Protein AF-A7S1W1-F1 (afdb_monomer_lite)

pLDDT: mean 93.31, std 6.04, range [50.38, 98.31]

Sequence (166 aa):
WFVSSWQPCSSKCGKGVQTRKVICKKQQRDGTATEVLGSLCTEDKPSSVRNCINKACHLKWYTGQWSKCFAMCGVGRRRRLVRCPRIGKCSQLTKPPSTQACFKQPCDEWATGNWGECSAKCGSGYQRRLVKCRNALTRQLSDKCPQRTRPVDVRQCKTKECDKGK

InterPro domains:
  IPR000884 Thrombospondin type-1 (TSP1) repeat [PS50092] (1-58)
  IPR000884 Thrombospondin type-1 (TSP1) repeat [PS50092] (61-104)
  IPR000884 Thrombospondin type-1 (TSP1) repeat [PS50092] (106-163)
  IPR000884 Thrombospondin type-1 (TSP1) repeat [SM00209] (1-58)
  IPR000884 Thrombospondin type-1 (TSP1) repeat [SM00209] (61-108)
  IPR000884 Thrombospondin type-1 (TSP1) repeat [SM00209] (109-163)
  IPR036383 Thrombospondin type-1 repeat superfamily [G3DSA:2.20.100.10] (1-57)
  IPR036383 Thrombospondin type-1 repeat superfamily [G3DSA:2.20.100.10] (59-107)
  IPR036383 Thrombospondin type-1 repeat superfamily [G3DSA:2.20.100.10] (108-162)
  IPR036383 Thrombospondin type-1 repeat superfamily [SSF82895] (1-57)
  IPR036383 Thrombospondin type-1 repeat superfamily [SSF82895] (61-107)
  IPR036383 Thrombospondin type-1 repeat superfamily [SSF82895] (107-162)
  IPR050439 ADAMTS and ADAMTS-like [PTHR13723] (1-163)

Organism: Nematostella vectensis (NCBI:txid45351)

Secondary structure (DSSP, 8-state):
-EEPPPPPPSSSSEEEEEE--EEEEEEPTTS-EEEE-GGG--SPPPPSEEEEEESPPPBPPEEEEEPPPS-SSSEEEEEEEEE-SSTTTB-GGGPPPSEEEEE-S-SEEEEEEEE---S-SSSEEEEEEEEEEEETTT--B-S-S-GGGPPPSEEEEE-SPPP---

Radius of gyration: 40.74 Å; chains: 1; bounding box: 96×37×104 Å

Foldseek 3Di:
DDKDDWDDFPDQAAKGKIFIDFFDWDQDPVRDTHTDDPVVDPDDGDDRMDMDHHHHAQADKDKADWDPFPDPAAKGKIFIDIDGPDPPRHDPVRGDDRMDIDHHHHQKDKDKDDWDDFPDQAAKGKTFIDIFIAGPVPRHGDDPDDPVPGDDGMDMDHHHHDDPDD

Structure (mmCIF, N/CA/C/O backbone):
data_AF-A7S1W1-F1
#
_entry.id   AF-A7S1W1-F1
#
loop_
_atom_site.group_PDB
_atom_site.id
_atom_site.type_symbol
_atom_site.label_atom_id
_atom_site.label_alt_id
_atom_site.label_comp_id
_atom_site.label_asym_id
_atom_site.label_entity_id
_atom_site.label_seq_id
_atom_site.pdbx_PDB_ins_code
_atom_site.Cartn_x
_atom_site.Cartn_y
_atom_site.Cartn_z
_atom_site.occupancy
_atom_site.B_iso_or_equiv
_atom_site.auth_seq_id
_atom_site.auth_comp_id
_atom_site.auth_asym_id
_atom_site.auth_atom_id
_atom_site.pdbx_PDB_model_num
ATOM 1 N N . TRP A 1 1 ? 29.412 2.834 -52.343 1.00 92.00 1 TRP A N 1
ATOM 2 C CA . TRP A 1 1 ? 28.587 3.139 -51.151 1.00 92.00 1 TRP A CA 1
ATOM 3 C C . TRP A 1 1 ? 29.456 3.578 -49.984 1.00 92.00 1 TRP A C 1
ATOM 5 O O . TRP A 1 1 ? 30.456 2.932 -49.713 1.00 92.00 1 TRP A O 1
ATOM 15 N N . PHE A 1 2 ? 29.074 4.635 -49.268 1.00 93.00 2 PHE A N 1
ATOM 16 C CA . PHE A 1 2 ? 29.645 4.978 -47.965 1.00 93.00 2 PHE A CA 1
ATOM 17 C C . PHE A 1 2 ? 28.825 4.315 -46.854 1.00 93.00 2 PHE A C 1
ATOM 19 O O . PHE A 1 2 ? 27.596 4.430 -46.836 1.00 93.00 2 PHE A O 1
ATOM 26 N N . VAL A 1 3 ? 29.505 3.642 -45.926 1.00 94.38 3 VAL A N 1
ATOM 27 C CA . VAL A 1 3 ? 28.886 2.856 -44.853 1.00 94.38 3 VAL A CA 1
ATOM 28 C C . VAL A 1 3 ? 29.399 3.356 -43.507 1.00 94.38 3 VAL A C 1
ATOM 30 O O . VAL A 1 3 ? 30.599 3.325 -43.250 1.00 94.38 3 VAL A O 1
ATOM 33 N N . SER A 1 4 ? 28.496 3.810 -42.638 1.00 95.62 4 SER A N 1
ATOM 34 C CA . SER A 1 4 ? 28.873 4.223 -41.283 1.00 95.62 4 SER A CA 1
ATOM 35 C C . SER A 1 4 ? 29.072 3.027 -40.348 1.00 95.62 4 SER A C 1
ATOM 37 O O . SER A 1 4 ? 28.636 1.904 -40.624 1.00 95.62 4 SER A O 1
ATOM 39 N N . SER A 1 5 ? 29.651 3.290 -39.175 1.00 97.19 5 SER A N 1
ATOM 40 C CA . SER A 1 5 ? 29.577 2.367 -38.044 1.00 97.19 5 SER A CA 1
ATOM 41 C C . SER A 1 5 ? 28.122 2.135 -37.612 1.00 97.19 5 SER A C 1
ATOM 43 O O . SER A 1 5 ? 27.220 2.935 -37.894 1.00 97.19 5 SER A O 1
ATOM 45 N N . TRP A 1 6 ? 27.890 0.999 -36.955 1.00 97.06 6 TRP A N 1
ATOM 46 C CA . TRP A 1 6 ? 26.585 0.641 -36.410 1.00 97.06 6 TRP A CA 1
ATOM 47 C C . TRP A 1 6 ? 26.262 1.467 -35.170 1.00 97.06 6 TRP A C 1
ATOM 49 O O . TRP A 1 6 ? 27.085 1.582 -34.262 1.00 97.06 6 TRP A O 1
ATOM 59 N N . GLN A 1 7 ? 25.034 1.973 -35.102 1.00 96.50 7 GLN A N 1
ATOM 60 C CA . GLN A 1 7 ? 24.496 2.575 -33.887 1.00 96.50 7 GLN A CA 1
ATOM 61 C C . GLN A 1 7 ? 24.277 1.505 -32.796 1.00 96.50 7 GLN A C 1
ATOM 63 O O . GLN A 1 7 ? 24.229 0.305 -33.100 1.00 96.50 7 GLN A O 1
ATOM 68 N N . PRO A 1 8 ? 24.138 1.899 -31.516 1.00 94.00 8 PRO A N 1
ATOM 69 C CA . PRO A 1 8 ? 23.794 0.973 -30.441 1.00 94.00 8 PRO A CA 1
ATOM 70 C C . PRO A 1 8 ? 22.518 0.170 -30.735 1.00 94.00 8 PRO A C 1
ATOM 72 O O . PRO A 1 8 ? 21.627 0.626 -31.446 1.00 94.00 8 PRO A O 1
ATOM 75 N N . CYS A 1 9 ? 22.437 -1.043 -30.184 1.00 93.75 9 CYS A N 1
ATOM 76 C CA . CYS A 1 9 ? 21.269 -1.913 -30.335 1.00 93.75 9 CYS A CA 1
ATOM 77 C C . CYS A 1 9 ? 20.006 -1.236 -29.777 1.00 93.75 9 CYS A C 1
ATOM 79 O O . CYS A 1 9 ? 20.033 -0.707 -28.665 1.00 93.75 9 CYS A O 1
ATOM 81 N N . SER A 1 10 ? 18.896 -1.301 -30.518 1.00 93.56 10 SER A N 1
ATOM 82 C CA . SER A 1 10 ? 17.610 -0.687 -30.150 1.00 93.56 10 SER A CA 1
ATOM 83 C C . SER A 1 10 ? 17.061 -1.165 -28.800 1.00 93.56 10 SER A C 1
ATOM 85 O O . SER A 1 10 ? 16.341 -0.437 -28.121 1.00 93.56 10 SER A O 1
ATOM 87 N N . SER A 1 11 ? 17.397 -2.394 -28.403 1.00 87.75 11 SER A N 1
ATOM 88 C CA . SER A 1 11 ? 16.944 -3.029 -27.165 1.00 87.75 11 SER A CA 1
ATOM 89 C C . SER A 1 11 ? 18.102 -3.135 -26.182 1.00 87.75 11 SER A C 1
ATOM 91 O O . SER A 1 11 ? 19.130 -3.713 -26.516 1.00 87.75 11 SER A O 1
ATOM 93 N N . LYS A 1 12 ? 17.946 -2.674 -24.933 1.00 84.38 12 LYS A N 1
ATOM 94 C CA . LYS A 1 12 ? 18.992 -2.800 -23.889 1.00 84.38 12 LYS A CA 1
ATOM 95 C C . LYS A 1 12 ? 19.276 -4.251 -23.459 1.00 84.38 12 LYS A C 1
ATOM 97 O O . LYS A 1 12 ? 20.321 -4.521 -22.877 1.00 84.38 12 LYS A O 1
ATOM 102 N N . CYS A 1 13 ? 18.366 -5.184 -23.736 1.00 85.50 13 CYS A N 1
ATOM 103 C CA . CYS A 1 13 ? 18.532 -6.615 -23.485 1.00 85.50 13 CYS A CA 1
ATOM 104 C C . CYS A 1 13 ? 17.756 -7.435 -24.525 1.00 85.50 13 CYS A C 1
ATOM 106 O O . CYS A 1 13 ? 16.812 -6.929 -25.132 1.00 85.50 13 CYS A O 1
ATOM 108 N N . GLY A 1 14 ? 18.125 -8.704 -24.713 1.00 83.62 14 GLY A N 1
ATOM 109 C CA . GLY A 1 14 ? 17.428 -9.592 -25.646 1.00 83.62 14 GLY A CA 1
ATOM 110 C C . GLY A 1 14 ? 17.627 -9.204 -27.115 1.00 83.62 14 GLY A C 1
ATOM 111 O O . GLY A 1 14 ? 18.665 -8.653 -27.479 1.00 83.62 14 GLY A O 1
ATOM 112 N N . LYS A 1 15 ? 16.645 -9.535 -27.962 1.00 91.19 15 LYS A N 1
ATOM 113 C CA . LYS A 1 15 ? 16.688 -9.2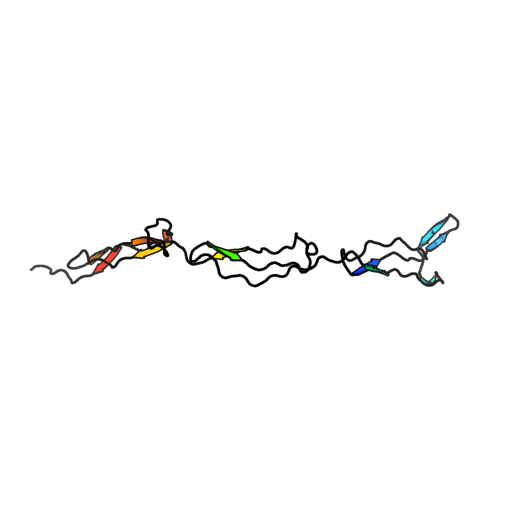58 -29.405 1.00 91.19 15 LYS A CA 1
ATOM 114 C C . LYS A 1 15 ? 16.403 -7.780 -29.681 1.00 91.19 15 LYS A C 1
ATOM 116 O O . LYS A 1 15 ? 15.505 -7.183 -29.087 1.00 91.19 15 LYS A O 1
ATOM 121 N N . GLY A 1 16 ? 17.142 -7.212 -30.617 1.00 92.25 16 GLY A N 1
ATOM 122 C CA . GLY A 1 16 ? 16.920 -5.866 -31.118 1.00 92.25 16 GLY A CA 1
ATOM 123 C C . GLY A 1 16 ? 17.511 -5.700 -32.507 1.00 92.25 16 GLY A C 1
ATOM 124 O O . GLY A 1 16 ? 17.922 -6.668 -33.153 1.00 92.25 16 GLY A O 1
ATOM 125 N N . VAL A 1 17 ? 17.573 -4.449 -32.940 1.00 96.06 17 VAL A N 1
ATOM 126 C CA . VAL A 1 17 ? 18.062 -4.066 -34.257 1.00 96.06 17 VAL A CA 1
ATOM 127 C C . VAL A 1 17 ? 19.101 -2.955 -34.114 1.00 96.06 17 VAL A C 1
ATOM 129 O O . VAL A 1 17 ? 18.955 -2.054 -33.290 1.00 96.06 17 VAL A O 1
ATOM 132 N N . GLN A 1 18 ? 20.171 -3.029 -34.900 1.00 96.88 18 GLN A N 1
ATOM 133 C CA . GLN A 1 18 ? 21.107 -1.928 -35.106 1.00 96.88 18 GLN A CA 1
ATOM 134 C C . GLN A 1 18 ? 20.880 -1.320 -36.481 1.00 96.88 18 GLN A C 1
ATOM 136 O O . GLN A 1 18 ? 20.651 -2.036 -37.457 1.00 96.88 18 GLN A O 1
ATOM 141 N N . THR A 1 19 ? 21.010 -0.002 -36.546 1.00 97.06 19 THR A N 1
ATOM 142 C CA . THR A 1 19 ? 20.920 0.787 -37.773 1.00 97.06 19 THR A CA 1
ATOM 143 C C . THR A 1 19 ? 22.262 1.438 -38.085 1.00 97.06 19 THR A C 1
ATOM 145 O O . THR A 1 19 ? 23.037 1.776 -37.187 1.00 97.06 19 THR A O 1
ATOM 148 N N . ARG A 1 20 ? 22.565 1.599 -39.371 1.00 97.19 20 ARG A N 1
ATOM 149 C CA . ARG A 1 20 ? 23.708 2.380 -39.860 1.00 97.19 20 ARG A CA 1
ATOM 150 C C . ARG A 1 20 ? 23.314 3.155 -41.108 1.00 97.19 20 ARG A C 1
ATOM 152 O O . ARG A 1 20 ? 22.407 2.748 -41.836 1.00 97.19 20 ARG A O 1
ATOM 159 N N . LYS A 1 21 ? 24.015 4.251 -41.382 1.00 96.25 21 LYS A N 1
ATOM 160 C CA . LYS A 1 21 ? 23.819 5.016 -42.614 1.00 96.25 21 LYS A CA 1
ATOM 161 C C . LYS A 1 21 ? 24.539 4.324 -43.769 1.00 96.25 21 LYS A C 1
ATOM 163 O O . LYS A 1 21 ? 25.712 3.968 -43.650 1.00 96.25 21 LYS A O 1
ATOM 168 N N . VAL A 1 22 ? 23.822 4.158 -44.879 1.00 95.81 22 VAL A N 1
ATOM 169 C CA . VAL A 1 22 ? 24.341 3.643 -46.152 1.00 95.81 22 VAL A CA 1
ATOM 170 C C . VAL A 1 22 ? 23.901 4.608 -47.244 1.00 95.81 22 VAL A C 1
ATOM 172 O O . VAL A 1 22 ? 22.729 4.619 -47.625 1.00 95.81 22 VAL A O 1
ATOM 175 N N . ILE A 1 23 ? 24.834 5.441 -47.699 1.00 94.06 23 ILE A N 1
ATOM 176 C CA . ILE A 1 23 ? 24.580 6.532 -48.651 1.00 94.06 23 ILE A CA 1
ATOM 177 C C . ILE A 1 23 ? 25.527 6.421 -49.844 1.00 94.06 23 ILE A C 1
ATOM 179 O O . ILE A 1 23 ? 26.658 5.948 -49.707 1.00 94.06 23 ILE A O 1
ATOM 183 N N . CYS A 1 24 ? 25.067 6.804 -51.033 1.00 94.50 24 CYS A N 1
ATOM 184 C CA . CYS A 1 24 ? 25.921 6.822 -52.216 1.00 94.50 24 CYS A CA 1
ATOM 185 C C . CYS A 1 24 ? 26.733 8.120 -52.194 1.00 94.50 24 CYS A C 1
ATOM 187 O O . CYS A 1 24 ? 26.177 9.190 -51.965 1.00 94.50 24 CYS A O 1
ATOM 189 N N . LYS A 1 25 ? 28.054 8.030 -52.370 1.00 93.06 25 LYS A N 1
ATOM 190 C CA . LYS A 1 25 ? 28.930 9.204 -52.421 1.00 93.06 25 LYS A CA 1
ATOM 191 C C . LYS A 1 25 ? 29.778 9.169 -53.682 1.00 93.06 25 LYS A C 1
ATOM 193 O O . LYS A 1 25 ? 30.300 8.108 -54.020 1.00 93.06 25 LYS A O 1
ATOM 198 N N . LYS A 1 26 ? 29.937 10.322 -54.331 1.00 90.75 26 LYS A N 1
ATOM 199 C CA . LYS A 1 26 ? 30.860 10.539 -55.447 1.00 90.75 26 LYS A CA 1
ATOM 200 C C . LYS A 1 26 ? 32.101 11.259 -54.932 1.00 90.75 26 LYS A C 1
ATOM 202 O O . LYS A 1 26 ? 31.991 12.284 -54.259 1.00 90.75 26 LYS A O 1
ATOM 207 N N . GLN A 1 27 ? 33.270 10.713 -55.242 1.00 88.75 27 GLN A N 1
ATOM 208 C CA . GLN A 1 27 ? 34.548 11.322 -54.894 1.00 88.75 27 GLN A CA 1
ATOM 209 C C . GLN A 1 27 ? 34.917 12.370 -55.948 1.00 88.75 27 GLN A C 1
ATOM 211 O O . GLN A 1 27 ? 34.860 12.104 -57.150 1.00 88.75 27 GLN A O 1
ATOM 216 N N . GLN A 1 28 ? 35.212 13.582 -55.497 1.00 85.31 28 GLN A N 1
ATOM 217 C CA . GLN A 1 28 ? 35.626 14.708 -56.321 1.00 85.31 28 GLN A CA 1
ATOM 218 C C . GLN A 1 28 ? 37.156 14.735 -56.453 1.00 85.31 28 GLN A C 1
ATOM 220 O O . GLN A 1 28 ? 37.876 14.045 -55.730 1.00 85.31 28 GLN A O 1
ATOM 225 N N . ARG A 1 29 ? 37.661 15.505 -57.426 1.00 83.56 29 ARG A N 1
ATOM 226 C CA . ARG A 1 29 ? 39.100 15.571 -57.755 1.00 83.56 29 ARG A CA 1
ATOM 227 C C . ARG A 1 29 ? 39.960 16.166 -56.636 1.00 83.56 29 ARG A C 1
ATOM 229 O O . ARG A 1 29 ? 41.143 15.870 -56.570 1.00 83.56 29 ARG A O 1
ATOM 236 N N . ASP A 1 30 ? 39.358 16.962 -55.764 1.00 86.19 30 ASP A N 1
ATOM 237 C CA . ASP A 1 30 ? 39.968 17.550 -54.567 1.00 86.19 30 ASP A CA 1
ATOM 238 C C . ASP A 1 30 ? 40.049 16.569 -53.375 1.00 86.19 30 ASP A C 1
ATOM 240 O O . ASP A 1 30 ? 40.497 16.934 -52.292 1.00 86.19 30 ASP A O 1
ATOM 244 N N . GLY A 1 31 ? 39.597 15.323 -53.557 1.00 80.31 31 GLY A N 1
ATOM 245 C CA . GLY A 1 31 ? 39.553 14.302 -52.515 1.00 80.31 31 GLY A CA 1
ATOM 246 C C . GLY A 1 31 ? 38.305 14.347 -51.627 1.00 80.31 31 GLY A C 1
ATOM 247 O O . GLY A 1 31 ? 38.120 13.431 -50.821 1.00 80.31 31 GLY A O 1
ATOM 248 N N . THR A 1 32 ? 37.411 15.333 -51.774 1.00 84.56 32 THR A N 1
ATOM 249 C CA . THR A 1 32 ? 36.151 15.365 -51.018 1.00 84.56 32 THR A CA 1
ATOM 250 C C . THR A 1 32 ? 35.123 14.385 -51.577 1.00 84.56 32 THR A C 1
ATOM 252 O O . THR A 1 32 ? 35.067 14.089 -52.769 1.00 84.56 32 THR A O 1
ATOM 255 N N . ALA A 1 33 ? 34.280 13.843 -50.698 1.00 87.94 33 ALA A N 1
ATOM 256 C CA . ALA A 1 33 ? 33.218 12.915 -51.073 1.00 87.94 33 ALA A CA 1
ATOM 257 C C . ALA A 1 33 ? 31.847 13.546 -50.810 1.00 87.94 33 ALA A C 1
ATOM 259 O O . ALA A 1 33 ? 31.486 13.800 -49.659 1.00 87.94 33 ALA A O 1
ATOM 260 N N . THR A 1 34 ? 31.066 13.743 -51.871 1.00 90.00 34 THR A N 1
ATOM 261 C CA . THR A 1 34 ? 29.720 14.340 -51.815 1.00 90.00 34 THR A CA 1
ATOM 262 C C . THR A 1 34 ? 28.642 13.276 -51.943 1.00 90.00 34 THR A C 1
ATOM 264 O O . THR A 1 34 ? 28.817 12.300 -52.668 1.00 90.00 34 THR A O 1
ATOM 267 N N . GLU A 1 35 ? 27.541 13.428 -51.207 1.00 92.25 35 GLU A N 1
ATOM 268 C CA . GLU A 1 35 ? 26.399 12.512 -51.279 1.00 92.25 35 GLU A CA 1
ATOM 269 C C . GLU A 1 35 ? 25.624 12.711 -52.587 1.00 92.25 35 GLU A C 1
ATOM 271 O O . GLU A 1 35 ? 25.379 13.838 -53.009 1.00 92.25 35 GLU A O 1
ATOM 276 N N . VAL A 1 36 ? 25.265 11.606 -53.238 1.00 92.88 36 VAL A N 1
ATOM 277 C CA . VAL A 1 36 ? 24.566 11.582 -54.528 1.00 92.88 36 VAL A CA 1
ATOM 278 C C . VAL A 1 36 ? 23.406 10.583 -54.497 1.00 92.88 36 VAL A C 1
ATOM 280 O O . VAL A 1 36 ? 23.281 9.783 -53.566 1.00 92.88 36 VAL A O 1
ATOM 283 N N . LEU A 1 37 ? 22.553 10.607 -55.527 1.00 90.12 37 LEU A N 1
ATOM 284 C CA . LEU A 1 37 ? 21.424 9.681 -55.651 1.00 90.12 37 LEU A CA 1
ATOM 285 C C . LEU A 1 37 ? 21.887 8.217 -55.624 1.00 90.12 37 LEU A C 1
ATOM 287 O O . LEU A 1 37 ? 22.864 7.842 -56.269 1.00 90.12 37 LEU A O 1
ATOM 291 N N . GLY A 1 38 ? 21.146 7.378 -54.895 1.00 86.25 38 GLY A N 1
ATOM 292 C CA . GLY A 1 38 ? 21.478 5.963 -54.706 1.00 86.25 38 GLY A CA 1
ATOM 293 C C . GLY A 1 38 ? 21.567 5.155 -56.002 1.00 86.25 38 GLY A C 1
ATOM 294 O O . GLY A 1 38 ? 22.348 4.215 -56.059 1.00 86.25 38 GLY A O 1
ATOM 295 N N . SER A 1 39 ? 20.827 5.554 -57.040 1.00 88.50 39 SER A N 1
ATOM 296 C CA . SER A 1 39 ? 20.838 4.934 -58.372 1.00 88.50 39 SER A CA 1
ATOM 297 C C . SER A 1 39 ? 22.168 5.073 -59.119 1.00 88.50 39 SER A C 1
ATOM 299 O O . SER A 1 39 ? 22.401 4.347 -60.076 1.00 88.50 39 SER A O 1
ATOM 301 N N . LEU A 1 40 ? 23.044 5.990 -58.696 1.00 90.62 40 LEU A N 1
ATOM 302 C CA . LEU A 1 40 ? 24.370 6.177 -59.293 1.00 90.62 40 LEU A CA 1
ATOM 303 C C . LEU A 1 40 ? 25.404 5.171 -58.771 1.00 90.62 40 LEU A C 1
ATOM 305 O O . LEU A 1 40 ? 26.496 5.070 -59.323 1.00 90.62 40 LEU A O 1
ATOM 309 N N . CYS A 1 41 ? 25.082 4.446 -57.699 1.00 90.12 41 CYS A N 1
ATOM 310 C CA . CYS A 1 41 ? 25.881 3.331 -57.221 1.00 90.12 41 CYS A CA 1
ATOM 311 C C . CYS A 1 41 ? 25.364 2.042 -57.882 1.00 90.12 41 CYS A C 1
ATOM 313 O O . CYS A 1 41 ? 24.227 1.652 -57.640 1.00 90.12 41 CYS A O 1
ATOM 315 N N . THR A 1 42 ? 26.197 1.392 -58.697 1.00 89.25 42 THR A N 1
ATOM 316 C CA . THR A 1 42 ? 25.863 0.150 -59.425 1.00 89.25 42 THR A CA 1
ATOM 317 C C . THR A 1 42 ? 25.986 -1.111 -58.577 1.00 89.25 42 THR A C 1
ATOM 319 O O . THR A 1 42 ? 25.316 -2.098 -58.850 1.00 89.25 42 THR A O 1
ATOM 322 N N . GLU A 1 43 ? 26.825 -1.071 -57.544 1.00 89.81 43 GLU A N 1
ATOM 323 C CA . GLU A 1 43 ? 26.984 -2.166 -56.585 1.00 89.81 43 GLU A CA 1
ATOM 324 C C . GLU A 1 43 ? 25.736 -2.342 -55.717 1.00 89.81 43 GLU A C 1
ATOM 326 O O . GLU A 1 43 ? 25.067 -1.361 -55.366 1.00 89.81 43 GLU A O 1
ATOM 331 N N . ASP A 1 44 ? 25.494 -3.570 -55.262 1.00 92.88 44 ASP A N 1
ATOM 332 C CA . ASP A 1 44 ? 24.404 -3.867 -54.338 1.00 92.88 44 ASP A CA 1
ATOM 333 C C . ASP A 1 44 ? 24.489 -3.008 -53.076 1.00 92.88 44 ASP A C 1
ATOM 335 O O . ASP A 1 44 ? 25.529 -2.901 -52.416 1.00 92.88 44 ASP A O 1
ATOM 339 N N . LYS A 1 45 ? 23.363 -2.379 -52.718 1.00 93.25 45 LYS A N 1
ATOM 340 C CA . LYS A 1 45 ? 23.287 -1.516 -51.540 1.00 93.25 45 LYS A CA 1
ATOM 341 C C . LYS A 1 45 ? 23.500 -2.350 -50.270 1.00 93.25 45 LYS A C 1
ATOM 343 O O . LYS A 1 45 ? 22.660 -3.191 -49.946 1.00 93.25 45 LYS A O 1
ATOM 348 N N . PRO A 1 46 ? 24.549 -2.071 -49.473 1.00 94.75 46 PRO A N 1
ATOM 349 C CA . PRO A 1 46 ? 24.765 -2.778 -48.219 1.00 94.75 46 PRO A CA 1
ATOM 350 C C . PRO A 1 46 ? 23.591 -2.593 -47.255 1.00 94.75 46 PRO A C 1
ATOM 352 O O . PRO A 1 46 ? 22.988 -1.520 -47.194 1.00 94.75 46 PRO A O 1
ATOM 355 N N . SER A 1 47 ? 23.314 -3.599 -46.420 1.00 95.81 47 SER A N 1
ATOM 356 C CA . SER A 1 47 ? 22.225 -3.482 -45.447 1.00 95.81 47 SER A CA 1
ATOM 357 C C . SER A 1 47 ? 22.457 -2.325 -44.469 1.00 95.81 47 SER A C 1
ATOM 359 O O . SER A 1 47 ? 23.531 -2.206 -43.863 1.00 95.81 47 SER A O 1
ATOM 361 N N . SER A 1 48 ? 21.428 -1.498 -44.283 1.00 96.06 48 SER A N 1
ATOM 362 C CA . SER A 1 48 ? 21.359 -0.449 -43.261 1.00 96.06 48 SER A CA 1
ATOM 363 C C . SER A 1 48 ? 20.856 -0.965 -41.912 1.00 96.06 48 SER A C 1
ATOM 365 O O . SER A 1 48 ? 20.870 -0.216 -40.935 1.00 96.06 48 SER A O 1
ATOM 367 N N . VAL A 1 49 ? 20.436 -2.233 -41.842 1.00 96.88 49 VAL A N 1
ATOM 368 C CA . VAL A 1 49 ? 19.770 -2.838 -40.686 1.00 96.88 49 VAL A CA 1
ATOM 369 C C . VAL A 1 49 ? 20.374 -4.209 -40.387 1.00 96.88 49 VAL A C 1
ATOM 371 O O . VAL A 1 49 ? 20.555 -5.033 -41.284 1.00 96.88 49 VAL A O 1
ATOM 374 N N . ARG A 1 50 ? 20.679 -4.492 -39.120 1.00 96.31 50 ARG A N 1
ATOM 375 C CA . ARG A 1 50 ? 21.047 -5.850 -38.695 1.00 96.31 50 ARG A CA 1
ATOM 376 C C . ARG A 1 50 ? 20.450 -6.212 -37.348 1.00 96.31 50 ARG A C 1
ATOM 378 O O . ARG A 1 50 ? 20.243 -5.346 -36.501 1.00 96.31 50 ARG A O 1
ATOM 385 N N . ASN A 1 51 ? 20.259 -7.507 -37.128 1.00 95.81 51 ASN A N 1
ATOM 386 C CA . ASN A 1 51 ? 19.854 -8.026 -35.829 1.00 95.81 51 ASN A CA 1
ATOM 387 C C . ASN A 1 51 ? 21.009 -7.930 -34.822 1.00 95.81 51 ASN A C 1
ATOM 389 O O . ASN A 1 51 ? 22.168 -8.176 -35.157 1.00 95.81 51 ASN A O 1
ATOM 393 N N . CYS A 1 52 ? 20.677 -7.607 -33.576 1.00 92.19 52 CYS A N 1
ATOM 394 C CA . CYS A 1 52 ? 21.582 -7.658 -32.432 1.00 92.19 52 CYS A CA 1
ATOM 395 C C . CYS A 1 52 ? 20.935 -8.437 -31.286 1.00 92.19 52 CYS A C 1
ATOM 397 O O . CYS A 1 52 ? 19.711 -8.453 -31.129 1.00 92.19 52 CYS A O 1
ATOM 399 N N . ILE A 1 53 ? 21.769 -9.086 -30.473 1.00 86.81 53 ILE A N 1
ATOM 400 C CA . ILE A 1 53 ? 21.340 -9.775 -29.256 1.00 86.81 53 ILE A CA 1
ATOM 401 C C . ILE A 1 53 ? 22.181 -9.239 -28.102 1.00 86.81 53 ILE A C 1
ATOM 403 O O . ILE A 1 53 ? 23.379 -9.498 -28.021 1.00 86.81 53 ILE A O 1
ATOM 407 N N . ASN A 1 54 ? 21.546 -8.483 -27.212 1.00 83.44 54 ASN A N 1
ATOM 408 C CA . ASN A 1 54 ? 22.152 -8.058 -25.956 1.00 83.44 54 ASN A CA 1
ATOM 409 C C . ASN A 1 54 ? 21.979 -9.142 -24.885 1.00 83.44 54 ASN A C 1
ATOM 411 O O . ASN A 1 54 ? 21.143 -10.038 -25.033 1.00 83.44 54 ASN A O 1
ATOM 415 N N . LYS A 1 55 ? 22.765 -9.058 -23.795 1.00 77.12 55 LYS A N 1
ATOM 416 C CA . LYS A 1 55 ? 22.717 -10.016 -22.671 1.00 77.12 55 LYS A CA 1
ATOM 417 C C . LYS A 1 55 ? 21.268 -10.348 -22.294 1.00 77.12 55 LYS A C 1
ATOM 419 O O . LYS A 1 55 ? 20.386 -9.486 -22.356 1.00 77.12 55 LYS A O 1
ATOM 424 N N . ALA A 1 56 ? 21.041 -11.607 -21.915 1.00 71.88 56 ALA A N 1
ATOM 425 C CA . ALA A 1 56 ? 19.715 -12.115 -21.583 1.00 71.88 56 ALA A CA 1
ATOM 426 C C . ALA A 1 56 ? 18.995 -11.161 -20.620 1.00 71.88 56 ALA A C 1
ATOM 428 O O . ALA A 1 56 ? 19.549 -10.786 -19.584 1.00 71.88 56 ALA A O 1
ATOM 429 N N . CYS A 1 57 ? 17.775 -10.760 -20.987 1.00 79.31 57 CYS A N 1
ATOM 430 C CA . CYS A 1 57 ? 16.959 -9.890 -20.155 1.00 79.31 57 CYS A CA 1
ATOM 431 C C . CYS A 1 57 ? 16.789 -10.483 -18.758 1.00 79.31 57 CYS A C 1
ATOM 433 O O . CYS A 1 57 ? 16.731 -11.706 -18.585 1.00 79.31 57 CYS A O 1
ATOM 435 N N . HIS A 1 58 ? 16.676 -9.601 -17.765 1.00 81.56 58 HIS A N 1
ATOM 436 C CA . HIS A 1 58 ? 16.321 -10.039 -16.430 1.00 81.56 58 HIS A CA 1
ATOM 437 C C . HIS A 1 58 ? 15.010 -10.823 -16.472 1.00 81.56 58 HIS A C 1
ATOM 439 O O . HIS A 1 58 ? 14.045 -10.422 -17.127 1.00 81.56 58 HIS A O 1
ATOM 445 N N . LEU A 1 59 ? 14.983 -11.947 -15.764 1.00 87.06 59 LEU A N 1
ATOM 446 C CA . LEU A 1 59 ? 13.757 -12.711 -15.603 1.00 87.06 59 LEU A CA 1
ATOM 447 C C . LEU A 1 59 ? 12.752 -11.896 -14.783 1.00 87.06 59 LEU A C 1
ATOM 449 O O . LEU A 1 59 ? 13.124 -11.053 -13.961 1.00 87.06 59 LEU A O 1
ATOM 453 N N . LYS A 1 60 ? 11.466 -12.156 -15.009 1.00 90.38 60 LYS A N 1
ATOM 454 C CA . LYS A 1 60 ? 10.392 -11.519 -14.246 1.00 90.38 60 LYS A CA 1
ATOM 455 C C . LYS A 1 60 ? 10.262 -12.165 -12.868 1.00 90.38 60 LYS A C 1
ATOM 457 O O . LYS A 1 60 ? 10.458 -13.371 -12.713 1.00 90.38 60 LYS A O 1
ATOM 462 N N . TRP A 1 61 ? 9.916 -11.351 -11.877 1.00 95.62 61 TRP A N 1
ATOM 463 C CA . TRP A 1 61 ? 9.501 -11.836 -10.565 1.00 95.62 61 TRP A CA 1
ATOM 464 C C . TRP A 1 61 ? 8.112 -12.461 -10.643 1.00 95.62 61 TRP A C 1
ATOM 466 O O . TRP A 1 61 ? 7.227 -11.924 -11.304 1.00 95.62 61 TRP A O 1
ATOM 476 N N . TYR A 1 62 ? 7.919 -13.553 -9.911 1.00 96.00 62 TYR A N 1
ATOM 477 C CA . TYR A 1 62 ? 6.627 -14.205 -9.740 1.00 96.00 62 TYR A CA 1
ATOM 478 C C . TYR A 1 62 ? 6.122 -13.958 -8.327 1.00 96.00 62 TYR A C 1
ATOM 480 O O . TYR A 1 62 ? 6.885 -14.044 -7.358 1.00 96.00 62 TYR A O 1
ATOM 488 N N . THR A 1 63 ? 4.834 -13.649 -8.216 1.00 97.69 63 THR A N 1
ATOM 489 C CA . THR A 1 63 ? 4.166 -13.395 -6.943 1.00 97.69 63 THR A CA 1
ATOM 490 C C . THR A 1 63 ? 3.051 -14.403 -6.714 1.00 97.69 63 THR A C 1
ATOM 492 O O . THR A 1 63 ? 2.309 -14.752 -7.626 1.00 97.69 63 THR A O 1
ATOM 495 N N . GLY A 1 64 ? 2.949 -14.884 -5.478 1.00 97.44 64 GLY A N 1
ATOM 496 C CA . GLY A 1 64 ? 1.806 -15.670 -5.027 1.00 97.44 64 GLY A CA 1
ATOM 497 C C . GLY A 1 64 ? 0.659 -14.788 -4.536 1.00 97.44 64 GLY A C 1
ATOM 498 O O . GLY A 1 64 ? 0.771 -13.557 -4.472 1.00 97.44 64 GLY A O 1
ATOM 499 N N . GLN A 1 65 ? -0.427 -15.438 -4.121 1.00 97.94 65 GLN A N 1
ATOM 500 C CA . GLN A 1 65 ? -1.518 -14.772 -3.414 1.00 97.94 65 GLN A CA 1
ATOM 501 C C . GLN A 1 65 ? -1.057 -14.252 -2.046 1.00 97.94 65 GLN A C 1
ATOM 503 O O . GLN A 1 65 ? -0.122 -14.774 -1.431 1.00 97.94 65 GLN A O 1
ATOM 508 N N . TRP A 1 66 ? -1.724 -13.202 -1.571 1.00 98.25 66 TRP A N 1
ATOM 509 C CA . TRP A 1 66 ? -1.530 -12.708 -0.215 1.00 98.25 66 TRP A CA 1
ATOM 510 C C . TRP A 1 66 ? -2.159 -13.657 0.803 1.00 98.25 66 TRP A C 1
ATOM 512 O O . TRP A 1 66 ? -3.284 -14.117 0.627 1.00 98.25 66 TRP A O 1
ATOM 522 N N . SER A 1 67 ? -1.460 -13.883 1.911 1.00 98.19 67 SER A N 1
ATOM 523 C CA . SER A 1 67 ? -2.006 -14.551 3.083 1.00 98.19 67 SER A CA 1
ATOM 524 C C . SER A 1 67 ? -3.157 -13.748 3.692 1.00 98.19 67 SER A C 1
ATOM 526 O O . SER A 1 67 ? -3.315 -12.542 3.453 1.00 98.19 67 SER A O 1
ATOM 528 N N . LYS A 1 68 ? -3.909 -14.396 4.587 1.00 97.44 68 LYS A N 1
ATOM 529 C CA . LYS A 1 68 ? -4.782 -13.680 5.522 1.00 97.44 68 LYS A CA 1
ATOM 530 C C . LYS A 1 68 ? -3.959 -12.682 6.349 1.00 97.44 68 LYS A C 1
ATOM 532 O O . LYS A 1 68 ? -2.744 -12.834 6.516 1.00 97.44 68 LYS A O 1
ATOM 537 N N . CYS A 1 69 ? -4.635 -11.646 6.837 1.00 97.44 69 CYS A N 1
ATOM 538 C CA . CYS A 1 69 ? -4.033 -10.675 7.742 1.00 97.44 69 CYS A CA 1
ATOM 539 C C . CYS A 1 69 ? -3.644 -11.369 9.051 1.00 97.44 69 CYS A C 1
ATOM 541 O O . CYS A 1 69 ? -4.472 -12.074 9.620 1.00 97.44 69 CYS A O 1
ATOM 543 N N . PHE A 1 70 ? -2.413 -11.168 9.518 1.00 96.56 70 PHE A N 1
ATOM 544 C CA . PHE A 1 70 ? -1.928 -11.764 10.767 1.00 96.56 70 PHE A CA 1
ATOM 545 C C . PHE A 1 70 ? -2.426 -11.037 12.020 1.00 96.56 70 PHE A C 1
ATOM 547 O O . PHE A 1 70 ? -2.221 -11.530 13.122 1.00 96.56 70 PHE A O 1
ATOM 554 N N . ALA A 1 71 ? -3.068 -9.877 11.869 1.00 95.50 71 ALA A N 1
ATOM 555 C CA . ALA A 1 71 ? -3.747 -9.216 12.975 1.00 95.50 71 ALA A CA 1
ATOM 556 C C . ALA A 1 71 ? -5.226 -9.611 13.022 1.00 95.50 71 ALA A C 1
ATOM 558 O O . ALA A 1 71 ? -5.881 -9.735 11.982 1.00 95.50 71 ALA A O 1
ATOM 559 N N . MET A 1 72 ? -5.744 -9.755 14.242 1.00 94.88 72 MET A N 1
ATOM 560 C CA . MET A 1 72 ? -7.165 -9.998 14.503 1.00 94.88 72 MET A CA 1
ATOM 561 C C . MET A 1 72 ? -7.984 -8.699 14.424 1.00 94.88 72 MET A C 1
ATOM 563 O O . MET A 1 72 ? -9.098 -8.699 13.908 1.00 94.88 72 MET A O 1
ATOM 567 N N . CYS A 1 73 ? -7.395 -7.586 14.865 1.00 94.94 73 CYS A N 1
ATOM 568 C CA . CYS A 1 73 ? -7.951 -6.234 14.838 1.00 94.94 73 CYS A CA 1
ATOM 569 C C . CYS A 1 73 ? -6.849 -5.221 14.478 1.00 94.94 73 CYS A C 1
ATOM 571 O O . CYS A 1 73 ? -5.662 -5.546 14.490 1.00 94.94 73 CYS A O 1
ATOM 573 N N . GLY A 1 74 ? -7.236 -3.990 14.159 1.00 94.19 74 GLY A N 1
ATOM 574 C CA . GLY A 1 74 ? -6.332 -2.881 13.885 1.00 94.19 74 GLY A CA 1
ATOM 575 C C . GLY A 1 74 ? -5.458 -3.096 12.650 1.00 94.19 74 GLY A C 1
ATOM 576 O O . GLY A 1 74 ? -5.879 -3.681 11.647 1.00 94.19 74 GLY A O 1
ATOM 577 N N . VAL A 1 75 ? -4.234 -2.574 12.716 1.00 96.06 75 VAL A N 1
ATOM 578 C CA . VAL A 1 75 ? -3.248 -2.682 11.638 1.00 96.06 75 VAL A CA 1
ATOM 579 C C . VAL A 1 75 ? -2.433 -3.959 11.819 1.00 96.06 75 VAL A C 1
ATOM 581 O O . VAL A 1 75 ? -1.829 -4.188 12.863 1.00 96.06 75 VAL A O 1
ATOM 584 N N . GLY A 1 76 ? -2.384 -4.778 10.774 1.00 96.62 76 GLY A N 1
ATOM 585 C CA . GLY A 1 76 ? -1.608 -6.009 10.724 1.00 96.62 76 GLY A CA 1
ATOM 586 C C . GLY A 1 76 ? -0.691 -6.091 9.518 1.00 96.62 76 GLY A C 1
ATOM 587 O O . GLY A 1 76 ? -0.543 -5.151 8.736 1.00 96.62 76 GLY A O 1
ATOM 588 N N . ARG A 1 77 ? -0.093 -7.270 9.340 1.00 98.06 77 ARG A N 1
ATOM 589 C CA . ARG A 1 77 ? 0.710 -7.606 8.162 1.00 98.06 77 ARG A CA 1
ATOM 590 C C . ARG A 1 77 ? 0.181 -8.866 7.495 1.00 98.06 77 ARG A C 1
ATOM 592 O O . ARG A 1 77 ? -0.288 -9.781 8.164 1.00 98.06 77 ARG A O 1
ATOM 599 N N . ARG A 1 78 ? 0.292 -8.914 6.173 1.00 98.25 78 ARG A N 1
ATOM 600 C CA . ARG A 1 78 ? 0.092 -10.109 5.347 1.00 98.25 78 ARG A CA 1
ATOM 601 C C . ARG A 1 78 ? 1.325 -10.344 4.489 1.00 98.25 78 ARG A C 1
ATOM 603 O O . ARG A 1 78 ? 2.037 -9.393 4.157 1.00 98.25 78 ARG A O 1
ATOM 610 N N . ARG A 1 79 ? 1.590 -11.601 4.143 1.00 98.31 79 ARG A N 1
ATOM 611 C CA . ARG A 1 79 ? 2.753 -12.002 3.341 1.00 98.31 79 ARG A CA 1
ATOM 612 C C . ARG A 1 79 ? 2.322 -12.678 2.050 1.00 98.31 79 ARG A C 1
ATOM 614 O O . ARG A 1 79 ? 1.226 -13.217 1.972 1.00 98.31 79 ARG A O 1
ATOM 621 N N . ARG A 1 80 ? 3.186 -12.654 1.043 1.00 98.12 80 ARG A N 1
ATOM 622 C CA . ARG A 1 80 ? 3.034 -13.445 -0.182 1.00 98.12 80 ARG A CA 1
ATOM 623 C C . ARG A 1 80 ? 4.370 -14.021 -0.611 1.00 98.12 80 ARG A C 1
ATOM 625 O O . ARG A 1 80 ? 5.425 -13.478 -0.276 1.00 98.12 80 ARG A O 1
ATOM 632 N N . LEU A 1 81 ? 4.313 -15.076 -1.414 1.00 97.75 81 LEU A N 1
ATOM 633 C CA . LEU A 1 81 ? 5.492 -15.589 -2.098 1.00 97.75 81 LEU A CA 1
ATOM 634 C C . LEU A 1 81 ? 5.992 -14.555 -3.114 1.00 97.75 81 LEU A C 1
ATOM 636 O O . LEU A 1 81 ? 5.204 -14.023 -3.894 1.00 97.75 81 LEU A O 1
ATOM 640 N N . VAL A 1 82 ? 7.298 -14.298 -3.116 1.00 97.69 82 VAL A N 1
ATOM 641 C CA . VAL A 1 82 ? 7.994 -13.533 -4.156 1.00 97.69 82 VAL A CA 1
ATOM 642 C C . VAL A 1 82 ? 9.205 -1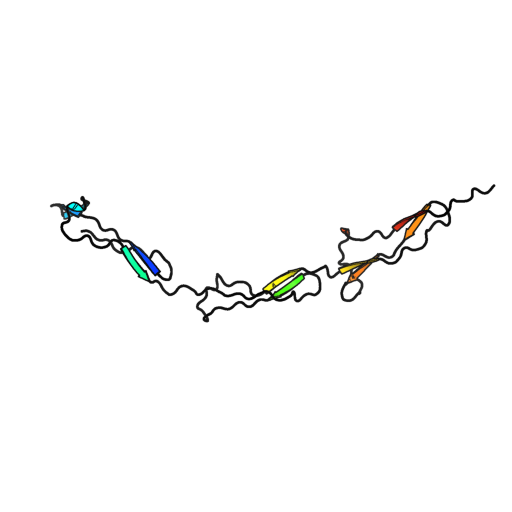4.348 -4.580 1.00 97.69 82 VAL A C 1
ATOM 644 O O . VAL A 1 82 ? 10.145 -14.508 -3.802 1.00 97.69 82 VAL A O 1
ATOM 647 N N . ARG A 1 83 ? 9.176 -14.890 -5.798 1.00 96.06 83 ARG A N 1
ATOM 648 C CA . ARG A 1 83 ? 10.194 -15.824 -6.288 1.00 96.06 83 ARG A CA 1
ATOM 649 C C . ARG A 1 83 ? 10.738 -15.384 -7.639 1.00 96.06 83 ARG A C 1
ATOM 651 O O . ARG A 1 83 ? 9.990 -14.990 -8.529 1.00 96.06 83 ARG A O 1
ATOM 658 N N . CYS A 1 84 ? 12.054 -15.484 -7.786 1.00 95.31 84 CYS A N 1
ATOM 659 C CA . CYS A 1 84 ? 12.708 -15.401 -9.083 1.00 95.31 84 CYS A CA 1
ATOM 660 C C . CYS A 1 84 ? 12.913 -16.823 -9.631 1.00 95.31 84 CYS A C 1
ATOM 662 O O . CYS A 1 84 ? 13.319 -17.690 -8.853 1.00 95.31 84 CYS A O 1
ATOM 664 N N . PRO A 1 85 ? 12.688 -17.097 -10.931 1.00 92.06 85 PRO A N 1
ATOM 665 C CA . PRO A 1 85 ? 12.878 -18.443 -11.480 1.00 92.06 85 PRO A CA 1
ATOM 666 C C . PRO A 1 85 ? 14.308 -18.954 -11.340 1.00 92.06 85 PRO A C 1
ATOM 668 O O . PRO A 1 85 ? 14.524 -20.147 -11.167 1.00 92.06 85 PRO A O 1
ATOM 671 N N . ARG A 1 86 ? 15.286 -18.046 -11.421 1.00 89.50 86 ARG A N 1
ATOM 672 C CA . ARG A 1 86 ? 16.709 -18.349 -11.263 1.00 89.50 86 ARG A CA 1
ATOM 673 C C . ARG A 1 86 ? 17.364 -17.296 -10.386 1.00 89.50 86 ARG A C 1
ATOM 675 O O . ARG A 1 86 ? 17.207 -16.101 -10.634 1.00 89.50 86 ARG A O 1
ATOM 682 N N . ILE A 1 87 ? 18.110 -17.739 -9.383 1.00 86.56 87 ILE A N 1
ATOM 683 C CA . ILE A 1 87 ? 18.789 -16.864 -8.422 1.00 86.56 87 ILE A CA 1
ATOM 684 C C . ILE A 1 87 ? 19.660 -15.846 -9.178 1.00 86.56 87 ILE A C 1
ATOM 686 O O . ILE A 1 87 ? 20.360 -16.189 -10.129 1.00 86.56 87 ILE A O 1
ATOM 690 N N . GLY A 1 88 ? 19.540 -14.567 -8.813 1.00 84.88 88 GLY A N 1
ATOM 691 C CA . GLY A 1 88 ? 20.311 -13.47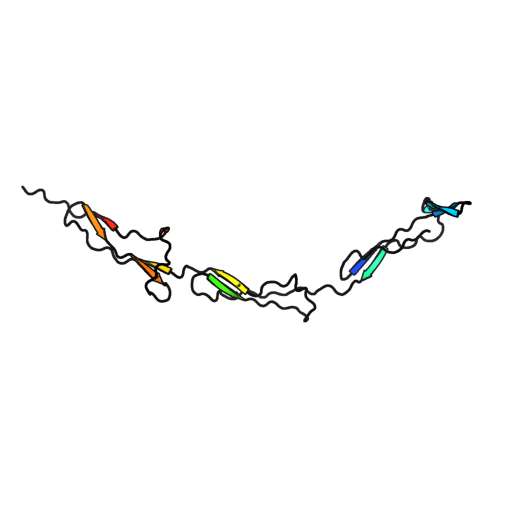0 -9.413 1.00 84.88 88 GLY A CA 1
ATOM 692 C C . GLY A 1 88 ? 19.904 -13.043 -10.832 1.00 84.88 88 GLY A C 1
ATOM 693 O O . GLY A 1 88 ? 20.481 -12.097 -11.359 1.00 84.88 88 GLY A O 1
ATOM 694 N N . LYS A 1 89 ? 18.915 -13.686 -11.474 1.00 89.50 89 LYS A N 1
ATOM 695 C CA . LYS A 1 89 ? 18.500 -13.318 -12.843 1.00 89.50 89 LYS A CA 1
ATOM 696 C C . LYS A 1 89 ? 17.374 -12.291 -12.901 1.00 89.50 89 LYS A C 1
ATOM 698 O O . LYS A 1 89 ? 17.223 -11.660 -13.939 1.00 89.50 89 LYS A O 1
ATOM 703 N N . CYS A 1 90 ? 16.617 -12.080 -11.828 1.00 90.94 90 CYS A N 1
ATOM 704 C CA . CYS A 1 90 ? 15.605 -11.023 -11.766 1.00 90.94 90 CYS A CA 1
ATOM 705 C C . CYS A 1 90 ? 16.206 -9.707 -11.264 1.00 90.94 90 CYS A C 1
ATOM 707 O O . CYS A 1 90 ? 17.059 -9.707 -10.374 1.00 90.94 90 CYS A O 1
ATOM 709 N N . SER A 1 91 ? 15.728 -8.585 -11.802 1.00 90.06 91 SER A N 1
ATOM 710 C CA . SER A 1 91 ? 16.183 -7.254 -11.395 1.00 90.06 91 SER A CA 1
ATOM 711 C C . SER A 1 91 ? 15.680 -6.912 -9.992 1.00 90.06 91 SER A C 1
ATOM 713 O O . SER A 1 91 ? 14.469 -6.897 -9.757 1.00 90.06 91 SER A O 1
ATOM 715 N N . GLN A 1 92 ? 16.589 -6.599 -9.065 1.00 90.56 92 GLN A N 1
ATOM 716 C CA . GLN A 1 92 ? 16.220 -6.224 -7.693 1.00 90.56 92 GLN A CA 1
ATOM 717 C C . GLN A 1 92 ? 15.429 -4.912 -7.631 1.00 90.56 92 GLN A C 1
ATOM 719 O O . GLN A 1 92 ? 14.548 -4.790 -6.788 1.00 90.56 92 GLN A O 1
ATOM 724 N N . LEU A 1 93 ? 15.652 -3.990 -8.574 1.00 89.94 93 LEU A N 1
ATOM 725 C CA . LEU A 1 93 ? 14.886 -2.738 -8.687 1.00 89.94 93 LEU A CA 1
ATOM 726 C C . LEU A 1 93 ? 13.391 -2.985 -8.930 1.00 89.94 93 LEU A C 1
ATOM 728 O O . LEU A 1 93 ? 12.552 -2.167 -8.581 1.00 89.94 93 LEU A O 1
ATOM 732 N N . THR A 1 94 ? 13.060 -4.133 -9.523 1.00 91.56 94 THR A N 1
ATOM 733 C CA . THR A 1 94 ? 11.680 -4.532 -9.834 1.00 91.56 94 THR A CA 1
ATOM 734 C C . THR A 1 94 ? 11.123 -5.563 -8.853 1.00 91.56 94 THR A C 1
ATOM 736 O O . THR A 1 94 ? 10.071 -6.146 -9.113 1.00 91.56 94 THR A O 1
ATOM 739 N N . LYS A 1 95 ? 11.831 -5.850 -7.749 1.00 95.06 95 LYS A N 1
ATOM 740 C CA . LYS A 1 95 ? 11.414 -6.870 -6.785 1.00 95.06 95 LYS A CA 1
ATOM 741 C C . LYS A 1 95 ? 10.138 -6.420 -6.069 1.00 95.06 95 LYS A C 1
ATOM 743 O O . LYS A 1 95 ? 10.169 -5.435 -5.333 1.00 95.06 95 LYS A O 1
ATOM 748 N N . PRO A 1 96 ? 9.019 -7.144 -6.227 1.00 97.25 96 PRO A N 1
ATOM 749 C CA . PRO A 1 96 ? 7.782 -6.775 -5.563 1.00 97.25 96 PRO A CA 1
ATOM 750 C C . PRO A 1 96 ? 7.875 -7.045 -4.050 1.00 97.25 96 PRO A C 1
ATOM 752 O O . PRO A 1 96 ? 8.610 -7.941 -3.624 1.00 97.25 96 PRO A O 1
ATOM 755 N N . PRO A 1 97 ? 7.098 -6.332 -3.213 1.00 97.44 97 PRO A N 1
ATOM 756 C CA . PRO A 1 97 ? 7.121 -6.542 -1.772 1.00 97.44 97 PRO A CA 1
ATOM 757 C C . PRO A 1 97 ? 6.551 -7.915 -1.411 1.00 97.44 97 PRO A C 1
ATOM 759 O O . PRO A 1 97 ? 5.520 -8.335 -1.951 1.00 97.44 97 PRO A O 1
ATOM 762 N N . SER A 1 98 ? 7.210 -8.595 -0.473 1.00 97.94 98 SER A N 1
ATOM 763 C CA . SER A 1 98 ? 6.757 -9.869 0.101 1.00 97.94 98 SER A CA 1
ATOM 764 C C . SER A 1 98 ? 5.840 -9.690 1.311 1.00 97.94 98 SER A C 1
ATOM 766 O O . SER A 1 98 ? 5.197 -10.647 1.731 1.00 97.94 98 SER A O 1
ATOM 768 N N . THR A 1 99 ? 5.761 -8.479 1.865 1.00 98.06 99 THR A N 1
ATOM 769 C CA . THR A 1 99 ? 4.935 -8.131 3.027 1.00 98.06 99 THR A CA 1
ATOM 770 C C . THR A 1 99 ? 4.168 -6.847 2.744 1.00 98.06 99 THR A C 1
ATOM 772 O O . THR A 1 99 ? 4.702 -5.936 2.116 1.00 98.06 99 THR A O 1
ATOM 775 N N . GLN A 1 100 ? 2.924 -6.772 3.208 1.00 97.88 100 GLN A N 1
ATOM 776 C CA . GLN A 1 100 ? 2.090 -5.579 3.097 1.00 97.88 100 GLN A CA 1
ATOM 777 C C . GLN A 1 100 ? 1.262 -5.381 4.368 1.00 97.88 100 GLN A C 1
ATOM 779 O O . GLN A 1 100 ? 0.892 -6.358 5.025 1.00 97.88 100 GLN A O 1
ATOM 784 N N . ALA A 1 101 ? 0.958 -4.124 4.695 1.00 98.00 101 ALA A N 1
ATOM 785 C CA . ALA A 1 101 ? -0.021 -3.795 5.721 1.00 98.00 101 ALA A CA 1
ATOM 786 C C . ALA A 1 101 ? -1.423 -4.304 5.339 1.00 98.00 101 ALA A C 1
ATOM 788 O O . ALA A 1 101 ? -1.788 -4.378 4.162 1.00 98.00 101 ALA A O 1
ATOM 789 N N . CYS A 1 102 ? -2.208 -4.657 6.347 1.00 97.31 102 CYS A N 1
ATOM 790 C CA . CYS A 1 102 ? -3.623 -4.976 6.216 1.00 97.31 102 CYS A CA 1
ATOM 791 C C . CYS A 1 102 ? -4.399 -4.344 7.367 1.00 97.31 102 CYS A C 1
ATOM 793 O O . CYS A 1 102 ? -3.853 -4.152 8.451 1.00 97.31 102 CYS A O 1
ATOM 795 N N . PHE A 1 103 ? -5.667 -4.031 7.121 1.00 96.56 103 PHE A N 1
ATOM 796 C CA . PHE A 1 103 ? -6.511 -3.305 8.061 1.00 96.56 103 PHE A CA 1
ATOM 797 C C . PHE A 1 103 ? -7.706 -4.170 8.453 1.00 96.56 103 PHE A C 1
ATOM 799 O O . PHE A 1 103 ? -8.367 -4.772 7.602 1.00 96.56 103 PHE A O 1
ATOM 806 N N . LYS A 1 104 ? -7.940 -4.264 9.757 1.00 95.62 104 LYS A N 1
ATOM 807 C CA . LYS A 1 104 ? -9.089 -4.912 10.386 1.00 95.62 104 LYS A CA 1
ATOM 808 C C . LYS A 1 104 ? -9.864 -3.878 11.200 1.00 95.62 104 LYS A C 1
ATOM 810 O O . LYS A 1 104 ? -9.452 -2.723 11.297 1.00 95.62 104 LYS A O 1
ATOM 815 N N . GLN A 1 105 ? -10.987 -4.302 11.776 1.00 93.44 105 GLN A N 1
ATOM 816 C CA . GLN A 1 105 ? -11.751 -3.467 12.703 1.00 93.44 105 GLN A CA 1
ATOM 817 C C . GLN A 1 105 ? -10.859 -2.987 13.856 1.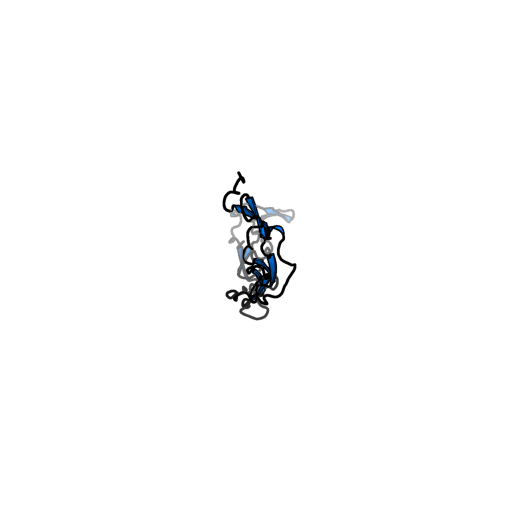00 93.44 105 GLN A C 1
ATOM 819 O O . GLN A 1 105 ? -9.954 -3.734 14.234 1.00 93.44 105 GLN A O 1
ATOM 824 N N . PRO A 1 106 ? -11.066 -1.778 14.403 1.00 95.06 106 PRO A N 1
ATOM 825 C CA . PRO A 1 106 ? -10.270 -1.257 15.510 1.00 95.06 106 PRO A CA 1
ATOM 826 C C . PRO A 1 106 ? -10.163 -2.240 16.678 1.00 95.06 106 PRO A C 1
ATOM 828 O O . PRO A 1 106 ? -11.095 -2.984 16.970 1.00 95.06 106 PRO A O 1
ATOM 831 N N . CYS A 1 107 ? -9.010 -2.244 17.344 1.00 95.12 107 CYS A N 1
ATOM 832 C CA . CYS A 1 107 ? -8.807 -3.087 18.521 1.00 95.12 107 CYS A CA 1
ATOM 833 C C . CYS A 1 107 ? -9.501 -2.551 19.767 1.00 95.12 107 CYS A C 1
ATOM 835 O O . CYS A 1 107 ? -9.680 -3.306 20.714 1.00 95.12 107 CYS A O 1
ATOM 837 N N . ASP A 1 108 ? -9.871 -1.277 19.771 1.00 96.75 108 ASP A N 1
ATOM 838 C CA . ASP A 1 108 ? -10.510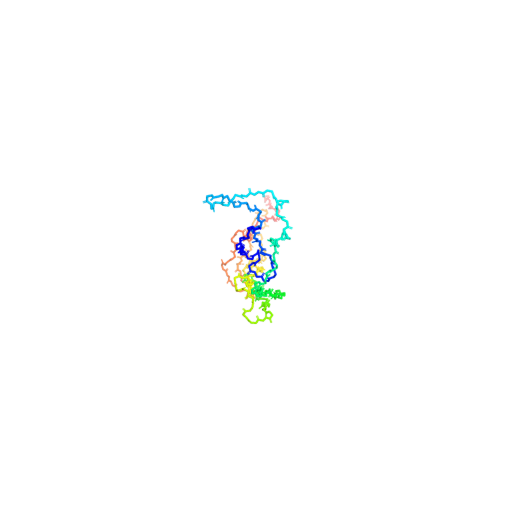 -0.612 20.893 1.00 96.75 108 ASP A CA 1
ATOM 839 C C . ASP A 1 108 ? -11.920 -0.191 20.474 1.00 96.75 108 ASP A C 1
ATOM 841 O O . ASP A 1 108 ? -12.112 0.437 19.429 1.00 96.75 108 ASP A O 1
ATOM 845 N N . GLU A 1 109 ? -12.905 -0.577 21.281 1.00 96.31 109 GLU A N 1
ATOM 846 C CA . GLU A 1 109 ? -14.328 -0.363 21.038 1.00 96.31 109 GLU A CA 1
ATOM 847 C C . GLU A 1 109 ? -15.009 0.297 22.242 1.00 96.31 109 GLU A C 1
ATOM 849 O O . GLU A 1 109 ? -14.659 0.063 23.404 1.00 96.31 109 GLU A O 1
ATOM 854 N N . TRP A 1 110 ? -16.031 1.106 21.962 1.00 97.62 110 TRP A N 1
ATOM 855 C CA . TRP A 1 110 ? -16.921 1.614 22.997 1.00 97.62 110 TRP A CA 1
ATOM 856 C C . TRP A 1 110 ? -17.912 0.530 23.413 1.00 97.62 110 TRP A C 1
ATOM 858 O O . TRP A 1 110 ? -18.663 0.007 22.594 1.00 97.62 110 TRP A O 1
ATOM 868 N N . ALA A 1 111 ? -17.949 0.231 24.706 1.00 97.00 111 ALA A N 1
ATOM 869 C CA . ALA A 1 111 ? -18.913 -0.666 25.316 1.00 97.00 111 ALA A CA 1
ATOM 870 C C . ALA A 1 111 ? -19.911 0.128 26.159 1.00 97.00 111 ALA A C 1
ATOM 872 O O . ALA A 1 111 ? -19.523 0.970 26.974 1.00 97.00 111 ALA A O 1
ATOM 873 N N . THR A 1 112 ? -21.198 -0.166 25.983 1.00 97.75 112 THR A N 1
ATOM 874 C CA . THR A 1 112 ? -22.282 0.478 26.729 1.00 97.75 112 THR A CA 1
ATOM 875 C C . THR A 1 112 ? -22.979 -0.518 27.643 1.00 97.75 112 THR A C 1
ATOM 877 O O . THR A 1 112 ? -23.283 -1.631 27.218 1.00 97.75 112 THR A O 1
ATOM 880 N N . GLY A 1 113 ? -23.270 -0.102 28.872 1.00 96.69 113 GLY A N 1
ATOM 881 C CA . GLY A 1 113 ? -24.209 -0.802 29.744 1.00 96.69 113 GLY A CA 1
ATOM 882 C C . GLY A 1 113 ? -25.665 -0.488 29.394 1.00 96.69 113 GLY A C 1
ATOM 883 O O . GLY A 1 113 ? -25.953 0.342 28.524 1.00 96.69 113 GLY A O 1
ATOM 884 N N . ASN A 1 114 ? -26.579 -1.128 30.121 1.00 98.00 114 ASN A N 1
ATOM 885 C CA . ASN A 1 114 ? -28.000 -0.803 30.061 1.00 98.00 114 ASN A CA 1
ATOM 886 C C . ASN A 1 114 ? -28.251 0.621 30.581 1.00 98.00 114 ASN A C 1
ATOM 888 O O . ASN A 1 114 ? -27.490 1.149 31.396 1.00 98.00 114 ASN A O 1
ATOM 892 N N . TRP A 1 115 ? -29.329 1.240 30.100 1.00 98.06 115 TRP A N 1
ATOM 893 C CA . TRP A 1 115 ? -29.830 2.482 30.683 1.00 98.06 115 TRP A CA 1
ATOM 894 C C . TRP A 1 115 ? -30.363 2.207 32.087 1.00 98.06 115 TRP A C 1
ATOM 896 O O . TRP A 1 115 ? -31.139 1.274 32.274 1.00 98.06 115 TRP A O 1
ATOM 906 N N . GLY A 1 116 ? -29.942 3.019 33.054 1.00 97.44 116 GLY A N 1
ATOM 907 C CA . GLY A 1 116 ? -30.516 3.025 34.394 1.00 97.44 116 GLY A CA 1
ATOM 908 C C . GLY A 1 116 ? -31.943 3.573 34.400 1.00 97.44 116 GLY A C 1
ATOM 909 O O . GLY A 1 116 ? -32.476 4.002 33.374 1.00 97.44 116 GLY A O 1
ATOM 910 N N . GLU A 1 117 ? -32.564 3.578 35.572 1.00 96.81 117 GLU A N 1
ATOM 911 C CA . GLU A 1 117 ? -33.918 4.100 35.751 1.00 96.81 117 GLU A CA 1
ATOM 912 C C . GLU A 1 117 ? -34.015 5.600 35.448 1.00 96.81 117 GLU A C 1
ATOM 914 O O . GLU A 1 117 ? -33.023 6.337 35.464 1.00 96.81 117 GLU A O 1
ATOM 919 N N . CYS A 1 118 ? -35.228 6.050 35.119 1.00 96.94 118 CYS A N 1
ATOM 920 C CA . CYS A 1 118 ? -35.484 7.466 34.895 1.00 96.94 118 CYS A CA 1
ATOM 921 C C . CYS A 1 118 ? -35.343 8.223 36.219 1.00 96.94 118 CYS A C 1
ATOM 923 O O . CYS A 1 118 ? -35.935 7.833 37.221 1.00 96.94 118 CYS A O 1
ATOM 925 N N . SER A 1 119 ? -34.598 9.330 36.217 1.00 97.25 119 SER A N 1
ATOM 926 C CA . SER A 1 119 ? -34.384 10.145 37.419 1.00 97.25 119 SER A CA 1
ATOM 927 C C . SER A 1 119 ? -35.676 10.721 38.008 1.00 97.25 119 SER A C 1
ATOM 929 O O . SER A 1 119 ? -35.705 11.084 39.180 1.00 97.25 119 SER A O 1
ATOM 931 N N . ALA A 1 120 ? -36.726 10.850 37.193 1.00 95.12 120 ALA A N 1
ATOM 932 C CA . ALA A 1 120 ? -38.013 11.395 37.593 1.00 95.12 120 ALA A CA 1
ATOM 933 C C . ALA A 1 120 ? -39.052 10.274 37.726 1.00 95.12 120 ALA A C 1
ATOM 935 O O . ALA A 1 120 ? -39.304 9.538 36.771 1.00 95.12 120 ALA A O 1
ATOM 936 N N . LYS A 1 121 ? -39.700 10.175 38.894 1.00 94.44 121 LYS A N 1
ATOM 937 C CA . LYS A 1 121 ? -40.799 9.218 39.135 1.00 94.44 121 LYS A CA 1
ATOM 938 C C . LYS A 1 121 ? -42.079 9.565 38.358 1.00 94.44 121 LYS A C 1
ATOM 940 O O . LYS A 1 121 ? -42.915 8.690 38.140 1.00 94.44 121 LYS A O 1
ATOM 945 N N . CYS A 1 122 ? -42.222 10.826 37.960 1.00 93.19 122 CYS A N 1
ATOM 946 C CA . CYS A 1 122 ? -43.281 11.335 37.098 1.00 93.19 122 CYS A CA 1
ATOM 947 C C . CYS A 1 122 ? -42.738 12.490 36.228 1.00 93.19 122 CYS A C 1
ATOM 949 O O . CYS A 1 122 ? -41.737 13.114 36.584 1.00 93.19 122 CYS A O 1
ATOM 951 N N . GLY A 1 123 ? -43.375 12.785 35.096 1.00 93.88 123 GLY A N 1
ATOM 952 C CA . GLY A 1 123 ? -42.989 13.867 34.190 1.00 93.88 123 GLY A CA 1
ATOM 953 C C . GLY A 1 123 ? -41.757 13.552 33.331 1.00 93.88 123 GLY A C 1
ATOM 954 O O . GLY A 1 123 ? -41.612 12.453 32.799 1.00 93.88 123 GLY A O 1
ATOM 955 N N . SER A 1 124 ? -40.886 14.546 33.134 1.00 96.50 124 SER A N 1
ATOM 956 C CA . SER A 1 124 ? -39.659 14.410 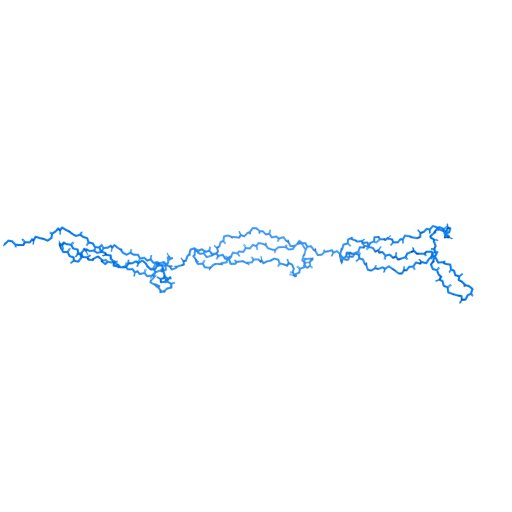32.331 1.00 96.50 124 SER A CA 1
ATOM 957 C C . SER A 1 124 ? -38.430 14.272 33.225 1.00 96.50 124 SER A C 1
ATOM 959 O O . SER A 1 124 ? -38.287 14.988 34.212 1.00 96.50 124 SER A O 1
ATOM 961 N N . GLY A 1 125 ? -37.514 13.383 32.854 1.00 96.62 125 GLY A N 1
ATOM 962 C CA . GLY A 1 125 ? -36.261 13.161 33.569 1.00 96.62 125 GLY A CA 1
ATOM 963 C C . GLY A 1 125 ? -35.135 12.722 32.640 1.00 96.62 125 GLY A C 1
ATOM 964 O O . GLY A 1 125 ? -35.225 12.837 31.415 1.00 96.62 125 GLY A O 1
ATOM 965 N N . TYR A 1 126 ? -34.073 12.181 33.234 1.00 97.81 126 TYR A N 1
ATOM 966 C CA . TYR A 1 126 ? -32.914 11.668 32.511 1.00 97.81 126 TYR A CA 1
ATOM 967 C C . TYR A 1 126 ? -32.564 10.249 32.956 1.00 97.81 126 TYR A C 1
ATOM 969 O O . TYR A 1 126 ? -32.652 9.912 34.134 1.00 97.81 126 TYR A O 1
ATOM 977 N N . GLN A 1 127 ? -32.124 9.427 32.007 1.00 98.00 127 GLN A N 1
ATOM 978 C CA . GLN A 1 127 ? -31.475 8.145 32.266 1.00 98.00 127 GLN A CA 1
ATOM 979 C C . GLN A 1 127 ? -29.983 8.279 32.003 1.00 98.00 127 GLN A C 1
ATOM 981 O O . GLN A 1 127 ? -29.563 8.984 31.082 1.00 98.00 127 GLN A O 1
ATOM 986 N N . ARG A 1 128 ? -29.187 7.552 32.785 1.00 98.19 128 ARG A N 1
ATOM 987 C CA . ARG A 1 128 ? -27.738 7.438 32.599 1.00 98.19 128 ARG A CA 1
ATOM 988 C C . ARG A 1 128 ? -27.375 6.002 32.256 1.00 98.19 128 ARG A C 1
ATOM 990 O O . ARG A 1 128 ? -28.046 5.076 32.704 1.00 98.19 128 ARG A O 1
ATOM 997 N N . ARG A 1 129 ? -26.320 5.804 31.474 1.00 98.00 129 ARG A N 1
ATOM 998 C CA . ARG A 1 129 ? -25.719 4.486 31.245 1.00 98.00 129 ARG A CA 1
ATOM 999 C C . ARG A 1 129 ? -24.212 4.565 31.357 1.00 98.00 129 ARG A C 1
ATOM 1001 O O . ARG A 1 129 ? -23.606 5.608 31.133 1.00 98.00 129 ARG A O 1
ATOM 1008 N N . LEU A 1 130 ? -23.601 3.424 31.636 1.00 97.62 130 LEU A N 1
ATOM 1009 C CA . LEU A 1 130 ? -22.155 3.311 31.632 1.00 97.62 130 LEU A CA 1
ATOM 1010 C C . LEU A 1 130 ? -21.629 3.257 30.194 1.00 97.62 130 LEU A C 1
ATOM 1012 O O . LEU A 1 130 ? -22.108 2.451 29.397 1.00 97.62 130 LEU A O 1
ATOM 1016 N N . VAL A 1 131 ? -20.621 4.070 29.880 1.00 98.06 131 VAL A N 1
ATOM 1017 C CA . VAL A 1 131 ? -19.900 4.037 28.601 1.00 98.06 131 VAL A CA 1
ATOM 1018 C C . VAL A 1 131 ? -18.414 3.910 28.907 1.00 98.06 131 VAL A C 1
ATOM 1020 O O . VAL A 1 131 ? -17.830 4.801 29.519 1.00 98.06 131 VAL A O 1
ATOM 1023 N N . LYS A 1 132 ? -17.807 2.789 28.514 1.00 97.69 132 LYS A N 1
ATOM 1024 C CA . LYS A 1 132 ? -16.390 2.489 28.758 1.00 97.69 132 LYS A CA 1
ATOM 1025 C C . LYS A 1 132 ? -15.707 2.130 27.448 1.00 97.69 132 LYS A C 1
ATOM 1027 O O . LYS A 1 132 ? -16.280 1.405 26.638 1.00 97.69 132 LYS A O 1
ATOM 1032 N N . CYS A 1 133 ? -14.491 2.617 27.248 1.00 97.94 133 CYS A N 1
ATOM 1033 C CA . CYS A 1 133 ? -13.647 2.139 26.163 1.00 97.94 133 CYS A CA 1
ATOM 1034 C C . CYS A 1 133 ? -12.930 0.866 26.620 1.00 97.94 133 CYS A C 1
ATOM 1036 O O . CYS A 1 133 ? -12.450 0.776 27.753 1.00 97.94 133 CYS A O 1
ATOM 1038 N N . ARG A 1 134 ? -12.910 -0.153 25.762 1.00 97.19 134 ARG A N 1
ATOM 1039 C CA . ARG A 1 134 ? -12.251 -1.425 26.057 1.00 97.19 134 ARG A CA 1
ATOM 1040 C C . ARG A 1 134 ? -11.594 -2.010 24.823 1.00 97.19 134 ARG A C 1
ATOM 1042 O O . ARG A 1 134 ? -12.022 -1.763 23.700 1.00 97.19 134 ARG A O 1
ATOM 1049 N N . ASN A 1 135 ? -10.608 -2.863 25.045 1.00 96.25 135 ASN A N 1
ATOM 1050 C CA . ASN A 1 135 ? -10.039 -3.675 23.991 1.00 96.25 135 ASN A CA 1
ATOM 1051 C C . ASN A 1 135 ? -11.031 -4.779 23.569 1.00 96.25 135 ASN A C 1
ATOM 1053 O O . ASN A 1 135 ? -11.558 -5.511 24.409 1.00 96.25 135 ASN A O 1
ATOM 1057 N N . ALA A 1 136 ? -11.277 -4.922 22.270 1.00 92.12 136 ALA A N 1
ATOM 1058 C CA . ALA A 1 136 ? -12.220 -5.882 21.705 1.00 92.12 136 ALA A CA 1
ATOM 1059 C C . ALA A 1 136 ? -11.786 -7.347 21.907 1.00 92.12 136 ALA A C 1
ATOM 1061 O O . ALA A 1 136 ? -12.642 -8.224 22.002 1.00 92.12 136 ALA A O 1
ATOM 1062 N N . LEU A 1 137 ? -10.476 -7.616 22.006 1.00 92.38 137 LEU A N 1
ATOM 1063 C CA . LEU A 1 137 ? -9.926 -8.962 22.207 1.00 92.38 137 LEU A CA 1
ATOM 1064 C C . LEU A 1 137 ? -9.875 -9.339 23.688 1.00 92.38 137 LEU A C 1
ATOM 1066 O O . LEU A 1 137 ? -10.384 -10.386 24.072 1.00 92.38 137 LEU A O 1
ATOM 1070 N N . THR A 1 138 ? -9.257 -8.499 24.523 1.00 94.62 138 THR A N 1
ATOM 1071 C CA . THR A 1 138 ? -9.005 -8.831 25.939 1.00 94.62 138 THR A CA 1
ATOM 1072 C C . THR A 1 138 ? -10.131 -8.400 26.872 1.00 94.62 138 THR A C 1
ATOM 1074 O O . THR A 1 138 ? -10.129 -8.777 28.039 1.00 94.62 138 THR A O 1
ATOM 1077 N N . ARG A 1 139 ? -11.076 -7.580 26.385 1.00 93.50 139 ARG A N 1
ATOM 1078 C CA . ARG A 1 139 ? -12.128 -6.910 27.173 1.00 93.50 139 ARG A CA 1
ATOM 1079 C C . ARG A 1 139 ? -11.612 -5.987 28.284 1.00 93.50 139 ARG A C 1
ATOM 1081 O O . ARG A 1 139 ? -12.424 -5.455 29.038 1.00 93.50 139 ARG A O 1
ATOM 1088 N N . GLN A 1 140 ? -10.304 -5.757 28.365 1.00 96.38 140 GLN A N 1
ATOM 1089 C CA . GLN A 1 140 ? -9.698 -4.848 29.336 1.00 96.38 140 GLN A CA 1
ATOM 1090 C C . GLN A 1 140 ? -10.018 -3.392 28.997 1.00 96.38 140 GLN A C 1
ATOM 1092 O O . GLN A 1 140 ? -10.213 -3.053 27.829 1.00 96.38 140 GLN A O 1
ATOM 1097 N N . LEU A 1 141 ? -10.062 -2.537 30.020 1.00 96.75 141 LEU A N 1
ATOM 1098 C CA . LEU A 1 141 ? -10.253 -1.099 29.835 1.00 96.75 141 LEU A CA 1
ATOM 1099 C C . LEU A 1 141 ? -9.122 -0.507 28.989 1.00 96.75 141 LEU A C 1
ATOM 1101 O O . LEU A 1 141 ? -7.972 -0.934 29.068 1.00 96.75 141 LEU A O 1
ATOM 1105 N N . SER A 1 142 ? -9.480 0.462 28.159 1.00 96.56 142 SER A N 1
ATOM 1106 C CA . SER A 1 142 ? -8.578 1.165 27.252 1.00 96.56 142 SER A CA 1
ATOM 1107 C C . SER A 1 142 ? -9.035 2.613 27.138 1.00 96.56 142 SER A C 1
ATOM 1109 O O . SER A 1 142 ? -10.204 2.895 27.371 1.00 96.56 142 SER A O 1
ATOM 1111 N N . ASP A 1 143 ? -8.144 3.506 26.718 1.00 95.44 143 ASP A N 1
ATOM 1112 C CA . ASP A 1 143 ? -8.455 4.922 26.464 1.00 95.44 143 ASP A CA 1
ATOM 1113 C C . ASP A 1 143 ? -8.266 5.304 24.986 1.00 95.44 143 ASP A C 1
ATOM 1115 O O . ASP A 1 143 ? -8.342 6.469 24.602 1.00 95.44 143 ASP A O 1
ATOM 1119 N N . LYS A 1 144 ? -8.028 4.312 24.120 1.00 96.06 144 LYS A N 1
ATOM 1120 C CA . LYS A 1 144 ? -7.670 4.518 22.705 1.00 96.06 144 LYS A CA 1
ATOM 1121 C C . LYS A 1 144 ? -8.873 4.645 21.768 1.00 96.06 144 LYS A C 1
ATOM 1123 O O . LYS A 1 144 ? -8.699 4.804 20.558 1.00 96.06 144 LYS A O 1
ATOM 1128 N N . CYS A 1 145 ? -10.094 4.569 22.292 1.00 96.19 145 CYS A N 1
ATOM 1129 C CA . CYS A 1 145 ? -11.294 4.685 21.475 1.00 96.19 145 CYS A CA 1
ATOM 1130 C C . CYS A 1 145 ? -11.464 6.122 20.949 1.00 96.19 145 CYS A C 1
ATOM 1132 O O . CYS A 1 145 ? -11.310 7.085 21.705 1.00 96.19 145 CYS A O 1
ATOM 1134 N N . PRO A 1 146 ? -11.850 6.310 19.674 1.00 95.25 146 PRO A N 1
ATOM 1135 C CA . PRO A 1 146 ? -12.062 7.644 19.126 1.00 95.25 146 PRO A CA 1
ATOM 1136 C C . PRO A 1 146 ? -13.219 8.368 19.828 1.00 95.25 146 PRO A C 1
ATOM 1138 O O . PRO A 1 146 ? -14.363 7.904 19.780 1.00 95.25 146 PRO A O 1
ATOM 1141 N N . GLN A 1 147 ? -12.953 9.544 20.405 1.00 95.31 147 GLN A N 1
ATOM 1142 C CA . GLN A 1 147 ? -13.965 10.326 21.138 1.00 95.31 147 GLN A CA 1
ATOM 1143 C C . GLN A 1 147 ? -15.157 10.733 20.266 1.00 95.31 147 GLN A C 1
ATOM 1145 O O . GLN A 1 147 ? -16.291 10.686 20.725 1.00 95.31 147 GLN A O 1
ATOM 1150 N N . ARG A 1 148 ? -14.935 11.005 18.973 1.00 95.69 148 ARG A N 1
ATOM 1151 C CA . ARG A 1 148 ? -16.013 11.297 18.006 1.00 95.69 148 ARG A CA 1
ATOM 1152 C C . ARG A 1 148 ? -17.055 10.178 17.868 1.00 95.69 148 ARG A C 1
ATOM 1154 O O . ARG A 1 148 ? -18.139 10.413 17.359 1.00 95.69 148 ARG A O 1
ATOM 1161 N N . THR A 1 149 ? -16.695 8.954 18.257 1.00 95.88 149 THR A N 1
ATOM 1162 C CA . THR A 1 149 ? -17.579 7.778 18.207 1.00 95.88 149 THR A CA 1
ATOM 1163 C C . THR A 1 149 ? -18.116 7.388 19.581 1.00 95.88 149 THR A C 1
ATOM 1165 O O . THR A 1 149 ? -18.787 6.364 19.687 1.00 95.88 149 THR A O 1
ATOM 1168 N N . ARG A 1 150 ? -17.812 8.164 20.635 1.00 97.19 150 ARG A N 1
ATOM 1169 C CA . ARG A 1 150 ? -18.250 7.870 22.001 1.00 97.19 150 ARG A CA 1
ATOM 1170 C C . ARG A 1 150 ? -19.778 7.939 22.068 1.00 97.19 150 ARG A C 1
ATOM 1172 O O . ARG A 1 150 ? -20.343 9.004 21.821 1.00 97.19 150 ARG A O 1
ATOM 1179 N N . PRO A 1 151 ? -20.461 6.834 22.410 1.00 97.94 151 PRO A N 1
ATOM 1180 C CA . PRO A 1 151 ? -21.904 6.847 22.579 1.00 97.94 151 PRO A CA 1
ATOM 1181 C C . PRO A 1 151 ? -22.318 7.776 23.723 1.00 97.94 151 PRO A C 1
ATOM 1183 O O . PRO A 1 151 ? -21.610 7.876 24.725 1.00 97.94 151 PRO A O 1
ATOM 1186 N N . VAL A 1 152 ? -23.500 8.388 23.611 1.00 97.31 152 VAL A N 1
ATOM 1187 C CA . VAL A 1 152 ? -24.068 9.215 24.689 1.00 97.31 152 VAL A CA 1
ATOM 1188 C C . VAL A 1 152 ? -24.264 8.395 25.962 1.00 97.31 152 VAL A C 1
ATOM 1190 O O . VAL A 1 152 ? -24.726 7.254 25.902 1.00 97.31 152 VAL A O 1
ATOM 1193 N N . ASP A 1 153 ? -23.922 8.964 27.108 1.00 97.94 153 ASP A N 1
ATOM 1194 C CA . ASP A 1 153 ? -24.061 8.363 28.437 1.00 97.94 153 ASP A CA 1
ATOM 1195 C C . ASP A 1 153 ? -25.293 8.876 29.197 1.00 97.94 153 ASP A C 1
ATOM 1197 O O . ASP A 1 153 ? -25.671 8.296 30.214 1.00 97.94 153 ASP A O 1
ATOM 1201 N N . VAL A 1 154 ? -25.966 9.903 28.671 1.00 98.06 154 VAL A N 1
ATOM 1202 C CA . VAL A 1 154 ? -27.200 10.485 29.215 1.00 98.06 154 VAL A CA 1
ATOM 1203 C C . VAL A 1 154 ? -28.244 10.622 28.107 1.00 98.06 154 VAL A C 1
ATOM 1205 O O . VAL A 1 154 ? -27.920 11.040 26.995 1.00 98.06 154 VAL A O 1
ATOM 1208 N N . ARG A 1 155 ? -29.505 10.286 28.400 1.00 97.50 155 ARG A N 1
ATOM 1209 C CA . ARG A 1 155 ? -30.651 10.558 27.516 1.00 97.50 155 ARG A CA 1
ATOM 1210 C C . ARG A 1 155 ? -31.866 11.033 28.305 1.00 97.50 155 ARG A C 1
ATOM 1212 O O . ARG A 1 155 ? -31.990 10.716 29.486 1.00 97.50 155 ARG A O 1
ATOM 1219 N N . GLN A 1 156 ? -32.778 11.738 27.644 1.00 97.75 156 GLN A N 1
ATOM 1220 C CA . GLN A 1 156 ? -34.077 12.080 28.226 1.00 97.75 156 GLN A CA 1
ATOM 1221 C C . GLN A 1 156 ? -34.991 10.851 28.328 1.00 97.75 156 GLN A C 1
ATOM 1223 O O . GLN A 1 156 ? -34.947 9.950 27.489 1.00 97.75 156 GLN A O 1
ATOM 1228 N N . CYS A 1 157 ? -35.835 10.845 29.355 1.00 96.25 157 CYS A N 1
ATOM 1229 C CA . CYS A 1 157 ? -36.908 9.879 29.568 1.00 96.25 157 CYS A CA 1
ATOM 1230 C C . CYS A 1 157 ? -38.185 10.604 29.996 1.00 96.25 157 CYS A C 1
ATOM 1232 O O . CYS A 1 157 ? -38.133 11.682 30.591 1.00 96.25 157 CYS A O 1
ATOM 1234 N N . LYS A 1 158 ? -39.333 9.995 29.700 1.00 95.50 158 LYS A N 1
ATOM 1235 C CA . LYS A 1 158 ? -40.641 10.440 30.179 1.00 95.50 158 LYS A CA 1
ATOM 1236 C C . LYS A 1 158 ? -41.264 9.323 31.003 1.00 95.50 158 LYS A C 1
ATOM 1238 O O . LYS A 1 158 ? -41.248 8.168 30.578 1.00 95.50 158 LYS A O 1
ATOM 1243 N N . THR A 1 159 ? -41.771 9.668 32.176 1.00 93.31 159 THR A N 1
ATOM 1244 C CA . THR A 1 159 ? -42.561 8.789 33.040 1.00 93.31 159 THR A CA 1
ATOM 1245 C C . THR A 1 159 ? -44.015 9.253 33.057 1.00 93.31 159 THR A C 1
ATOM 1247 O O . THR A 1 159 ? -44.397 10.143 32.294 1.00 93.31 159 THR A O 1
ATOM 1250 N N . LYS A 1 160 ? -44.855 8.605 33.873 1.00 92.44 160 LYS A N 1
ATOM 1251 C CA . LYS A 1 160 ? -46.265 8.985 34.040 1.00 92.44 160 LYS A CA 1
ATOM 1252 C C . LYS A 1 160 ? -46.399 10.460 34.417 1.00 92.44 160 LYS A C 1
ATOM 1254 O O . LYS A 1 160 ? -45.495 11.009 35.039 1.00 92.44 160 LYS A O 1
ATOM 1259 N N . GLU A 1 161 ? -47.507 11.102 34.069 1.00 91.88 161 GLU A N 1
ATOM 1260 C CA . GLU A 1 161 ? -47.731 12.495 34.464 1.00 91.88 161 GLU A CA 1
ATOM 1261 C C . GLU A 1 161 ? -47.717 12.651 35.991 1.00 91.88 161 GLU A C 1
ATOM 1263 O O . GLU A 1 161 ? -48.095 11.740 36.733 1.00 91.88 161 GLU A O 1
ATOM 1268 N N . CYS A 1 162 ? -47.198 13.786 36.465 1.00 90.31 162 CYS A N 1
ATOM 1269 C CA . CYS A 1 162 ? -47.201 14.093 37.889 1.00 90.31 162 CYS A CA 1
ATOM 1270 C C . CYS A 1 162 ? -48.604 14.511 38.304 1.00 90.31 162 CYS A C 1
ATOM 1272 O O . CYS A 1 162 ? -49.184 15.405 37.688 1.00 90.31 162 CYS A O 1
ATOM 1274 N N . ASP A 1 163 ? -49.117 13.880 39.356 1.00 90.38 163 ASP A N 1
ATOM 1275 C CA . ASP A 1 163 ? -50.413 14.244 39.900 1.00 90.38 163 ASP A CA 1
ATOM 1276 C C . ASP A 1 163 ? -50.330 15.655 40.488 1.00 90.38 163 ASP A C 1
ATOM 1278 O O . ASP A 1 163 ? -49.436 15.968 41.283 1.00 90.38 163 ASP A O 1
ATOM 1282 N N . LYS A 1 164 ? -51.228 16.534 40.047 1.00 78.81 164 LYS A N 1
ATOM 1283 C CA . LYS A 1 164 ? -51.333 17.889 40.583 1.00 78.81 164 LYS A CA 1
ATOM 1284 C C . LYS A 1 164 ? -52.201 17.766 41.824 1.00 78.81 164 LYS A C 1
ATOM 1286 O O . LYS A 1 164 ? -53.421 17.798 41.699 1.00 78.81 164 LYS A O 1
ATOM 1291 N N . GLY A 1 165 ? -51.569 17.530 42.976 1.00 74.81 165 GLY A N 1
ATOM 1292 C CA . GLY A 1 165 ? -52.268 17.370 44.254 1.00 74.81 165 GLY A CA 1
ATOM 1293 C C . GLY A 1 165 ? -53.388 18.405 44.407 1.00 74.81 165 GLY A C 1
ATOM 1294 O O . GLY A 1 165 ? -53.143 19.595 44.203 1.00 74.81 165 GLY A O 1
ATOM 1295 N N . LYS A 1 166 ? -54.607 17.916 44.666 1.00 50.38 166 LYS A N 1
ATOM 1296 C CA . LYS A 1 166 ? -55.786 18.732 44.982 1.00 50.38 166 LYS A CA 1
ATOM 1297 C C . LYS A 1 166 ? -55.687 19.310 46.384 1.00 50.38 166 LYS A C 1
ATOM 1299 O O . LYS A 1 166 ? -55.216 18.570 47.276 1.00 50.38 166 LYS A O 1
#